Protein AF-A0A960BP51-F1 (afdb_monomer_lite)

Foldseek 3Di:
DDPPLAAAEEEFELQQDPPDPSVVVQVVSLVVHYHYDYHYPQAADPVGRPPDGHHPVSNVVSVVVSD

pLDDT: mean 95.34, std 4.56, range [70.81, 98.31]

Structure (mmCIF, N/CA/C/O backbone):
data_AF-A0A960BP51-F1
#
_entry.id   AF-A0A960BP51-F1
#
loop_
_atom_site.group_PDB
_atom_site.id
_atom_site.type_symbol
_atom_site.label_atom_id
_atom_site.label_alt_id
_atom_site.label_comp_id
_atom_site.label_asym_id
_atom_site.label_entity_id
_atom_site.label_seq_id
_atom_site.pdbx_PDB_ins_code
_atom_site.Cartn_x
_atom_site.Cartn_y
_atom_site.Cartn_z
_atom_site.occupancy
_atom_site.B_iso_or_equiv
_atom_site.auth_seq_id
_atom_site.auth_comp_id
_atom_site.auth_asym_id
_atom_site.auth_atom_id
_atom_site.pdbx_PDB_model_num
ATOM 1 N N . MET A 1 1 ? -0.740 5.595 20.161 1.00 70.81 1 MET A N 1
ATOM 2 C CA . MET A 1 1 ? -1.975 5.353 19.404 1.00 70.81 1 MET A CA 1
ATOM 3 C C . MET A 1 1 ? -2.364 6.635 18.707 1.00 70.81 1 MET A C 1
ATOM 5 O O . MET A 1 1 ? -2.281 7.695 19.323 1.00 70.81 1 MET A O 1
ATOM 9 N N . LEU A 1 2 ? -2.710 6.541 17.433 1.00 78.75 2 LEU A N 1
ATOM 10 C CA . LEU A 1 2 ? -3.292 7.631 16.662 1.00 78.75 2 LEU A CA 1
ATOM 11 C C . LEU A 1 2 ? -4.789 7.696 16.997 1.00 78.75 2 LEU A C 1
ATOM 13 O O . LEU A 1 2 ? -5.472 6.676 17.006 1.00 78.75 2 LEU A O 1
ATOM 17 N N . SER A 1 3 ? -5.317 8.879 17.297 1.00 86.81 3 SER A N 1
ATOM 18 C CA . SER A 1 3 ? -6.757 9.067 17.498 1.00 86.81 3 SER A CA 1
ATOM 19 C C . SER A 1 3 ? -7.452 9.373 16.166 1.00 86.81 3 SER A C 1
ATOM 21 O O . SER A 1 3 ? -6.887 10.023 15.291 1.00 86.81 3 SER A O 1
ATOM 23 N N . GLY A 1 4 ? -8.689 8.895 15.997 1.00 90.94 4 GLY A N 1
ATOM 24 C CA . GLY A 1 4 ? -9.545 9.234 14.848 1.00 90.94 4 GLY A CA 1
ATOM 25 C C . GLY A 1 4 ? -9.290 8.465 13.543 1.00 90.94 4 GLY A C 1
ATOM 26 O O . GLY A 1 4 ? -9.972 8.728 12.552 1.00 90.94 4 GLY A O 1
ATOM 27 N N . ILE A 1 5 ? -8.348 7.519 13.537 1.00 94.00 5 ILE A N 1
ATOM 28 C CA . ILE A 1 5 ? -7.957 6.718 12.362 1.00 94.00 5 ILE A CA 1
ATOM 29 C C . ILE A 1 5 ? -8.672 5.357 12.279 1.00 94.00 5 ILE A C 1
ATOM 31 O O . ILE A 1 5 ? -8.841 4.832 11.179 1.00 94.00 5 ILE A O 1
ATOM 35 N N . ALA A 1 6 ? -9.138 4.811 13.405 1.00 95.50 6 ALA A N 1
ATOM 36 C CA . ALA A 1 6 ? -9.860 3.540 13.433 1.00 95.50 6 ALA A CA 1
ATOM 37 C C . ALA A 1 6 ? -11.080 3.558 12.487 1.00 95.50 6 ALA A C 1
ATOM 39 O O . ALA A 1 6 ? -11.780 4.570 12.374 1.00 95.50 6 ALA A O 1
ATOM 40 N N . ASP A 1 7 ? -11.293 2.448 11.777 1.00 95.50 7 ASP A N 1
ATOM 41 C CA . ASP A 1 7 ? -12.359 2.207 10.791 1.00 95.50 7 ASP A CA 1
ATOM 42 C C . ASP A 1 7 ? -12.345 3.103 9.540 1.00 95.50 7 ASP A C 1
ATOM 44 O O . ASP A 1 7 ? -13.184 2.940 8.638 1.00 95.50 7 ASP A O 1
ATOM 48 N N . LYS A 1 8 ? -11.384 4.030 9.436 1.00 97.62 8 LYS A N 1
ATOM 49 C CA . LYS A 1 8 ? -11.182 4.857 8.242 1.00 97.62 8 LYS A CA 1
ATOM 50 C C . LYS A 1 8 ? -10.535 4.054 7.124 1.00 97.62 8 LYS A C 1
ATOM 52 O O . LYS A 1 8 ? -9.905 3.026 7.353 1.00 97.62 8 LYS A O 1
ATOM 57 N N . VAL A 1 9 ? -10.694 4.552 5.902 1.00 97.75 9 VAL A N 1
ATOM 58 C CA . VAL A 1 9 ? -9.998 4.033 4.723 1.00 97.75 9 VAL A CA 1
ATOM 59 C C . VAL A 1 9 ? -8.808 4.939 4.432 1.00 97.75 9 VAL A C 1
ATOM 61 O O . VAL A 1 9 ? -8.978 6.156 4.346 1.00 97.75 9 VAL A O 1
ATOM 64 N N . ALA A 1 10 ? -7.622 4.357 4.277 1.00 97.75 10 ALA A N 1
ATOM 65 C CA . ALA A 1 10 ? -6.405 5.069 3.910 1.00 97.75 10 ALA A CA 1
ATOM 66 C C . ALA A 1 10 ? -5.809 4.487 2.625 1.00 97.75 10 ALA A C 1
ATOM 68 O O . ALA A 1 10 ? -5.641 3.276 2.511 1.00 97.75 10 ALA A O 1
ATOM 69 N N . VAL A 1 11 ? -5.461 5.352 1.672 1.00 98.31 11 VAL A N 1
ATOM 70 C CA . VAL A 1 11 ? -4.723 4.970 0.461 1.00 98.31 11 VAL A CA 1
ATOM 71 C C . VAL A 1 11 ? -3.275 5.409 0.633 1.00 98.31 11 VAL A C 1
ATOM 73 O O . VAL A 1 11 ? -3.018 6.589 0.874 1.00 98.31 11 VAL A O 1
ATOM 76 N N . VAL A 1 12 ? -2.335 4.473 0.517 1.00 98.31 12 VAL A N 1
ATOM 77 C CA . VAL A 1 12 ? -0.900 4.744 0.660 1.00 98.31 12 VAL A CA 1
ATOM 78 C C . VAL A 1 12 ? -0.205 4.498 -0.671 1.00 98.31 12 VAL A C 1
ATOM 80 O O . VAL A 1 12 ? -0.153 3.371 -1.155 1.00 98.31 12 VAL A O 1
ATOM 83 N N . THR A 1 13 ? 0.339 5.561 -1.258 1.00 98.19 13 THR A N 1
ATOM 84 C CA . THR A 1 13 ? 1.120 5.502 -2.500 1.00 98.19 13 THR A CA 1
ATOM 85 C C . THR A 1 13 ? 2.591 5.189 -2.212 1.00 98.19 13 THR A C 1
ATOM 87 O O . THR A 1 13 ? 3.129 5.674 -1.216 1.00 98.19 13 THR A O 1
ATOM 90 N N . GLY A 1 14 ? 3.272 4.453 -3.092 1.00 97.31 14 GLY A N 1
ATOM 91 C CA . GLY A 1 14 ? 4.677 4.064 -2.898 1.00 97.31 14 GLY A CA 1
ATOM 92 C C . GLY A 1 14 ? 4.862 3.026 -1.783 1.00 97.31 14 GLY A C 1
ATOM 93 O O . GLY A 1 14 ? 5.834 3.083 -1.020 1.00 97.31 14 GLY A O 1
ATOM 94 N N . ALA A 1 15 ? 3.875 2.142 -1.616 1.00 98.12 15 ALA A N 1
ATOM 95 C CA . ALA A 1 15 ? 3.769 1.242 -0.472 1.00 98.12 15 ALA A CA 1
ATOM 96 C C . ALA A 1 15 ? 4.522 -0.090 -0.623 1.00 98.12 15 ALA A C 1
ATOM 98 O O . ALA A 1 15 ? 4.705 -0.773 0.381 1.00 98.12 15 ALA A O 1
ATOM 99 N N . ALA A 1 16 ? 4.956 -0.474 -1.826 1.00 97.94 16 ALA A N 1
ATOM 100 C CA . ALA A 1 16 ? 5.414 -1.844 -2.072 1.00 97.94 16 ALA A CA 1
ATOM 101 C C . ALA A 1 16 ? 6.863 -2.084 -1.622 1.00 97.94 16 ALA A C 1
ATOM 103 O O . ALA A 1 16 ? 7.182 -3.097 -0.997 1.00 97.94 16 ALA A O 1
ATOM 104 N N . ARG A 1 17 ? 7.762 -1.126 -1.888 1.00 96.81 17 ARG A N 1
ATOM 105 C CA . ARG A 1 17 ? 9.208 -1.345 -1.716 1.00 96.81 17 ARG A CA 1
ATOM 106 C C . ARG A 1 17 ? 9.555 -1.730 -0.255 1.00 96.81 17 ARG A C 1
ATOM 108 O O . ARG A 1 17 ? 9.263 -0.945 0.649 1.00 96.81 17 ARG A O 1
ATOM 115 N N . PRO A 1 18 ? 10.274 -2.846 0.003 1.00 95.12 18 PRO A N 1
ATOM 116 C CA . PRO A 1 18 ? 10.431 -3.427 1.350 1.00 95.12 18 PRO A CA 1
ATOM 117 C C . PRO A 1 18 ? 10.948 -2.504 2.460 1.00 95.12 18 PRO A C 1
ATOM 119 O O . PRO A 1 18 ? 10.609 -2.667 3.629 1.00 95.12 18 PRO A O 1
ATOM 122 N N . ARG A 1 19 ? 11.775 -1.512 2.114 1.00 94.44 19 ARG A N 1
ATOM 123 C CA . ARG A 1 19 ? 12.353 -0.550 3.070 1.00 94.44 19 ARG A CA 1
ATOM 124 C C . ARG A 1 19 ? 11.878 0.884 2.825 1.00 94.44 19 ARG A C 1
ATOM 126 O O . ARG A 1 19 ? 12.628 1.823 3.085 1.00 94.44 19 ARG A O 1
ATOM 133 N N . SER A 1 20 ? 10.685 1.069 2.254 1.00 96.12 20 SER A N 1
ATOM 134 C CA . SER A 1 20 ? 10.140 2.402 1.985 1.00 96.12 2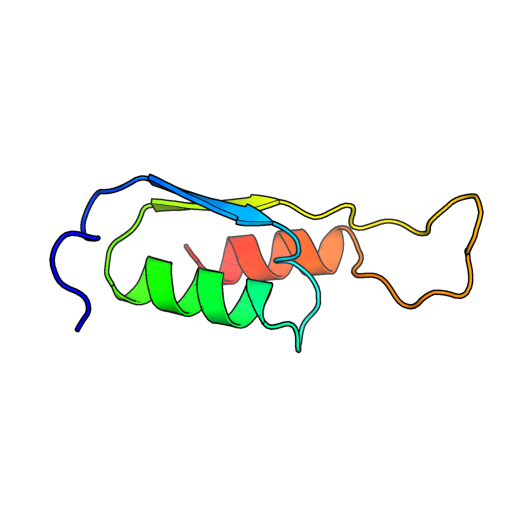0 SER A CA 1
ATOM 135 C C . SER A 1 20 ? 9.356 2.976 3.158 1.00 96.12 20 SER A C 1
ATOM 137 O O . SER A 1 20 ? 8.820 2.266 4.011 1.00 96.12 20 SER A O 1
ATOM 139 N N . ILE A 1 21 ? 9.252 4.306 3.149 1.00 98.25 21 ILE A N 1
ATOM 140 C CA . ILE A 1 21 ? 8.388 5.049 4.066 1.00 98.25 21 ILE A CA 1
ATOM 141 C C . ILE A 1 21 ? 6.925 4.655 3.838 1.00 98.25 21 ILE A C 1
ATOM 143 O O . ILE A 1 21 ? 6.220 4.415 4.808 1.00 98.25 21 ILE A O 1
ATOM 147 N N . GLY A 1 22 ? 6.487 4.503 2.582 1.00 98.06 22 GLY A N 1
ATOM 148 C CA . GLY A 1 22 ? 5.119 4.090 2.261 1.00 98.06 22 GLY A CA 1
ATOM 149 C C . GLY A 1 22 ? 4.744 2.747 2.892 1.00 98.06 22 GLY A C 1
ATOM 150 O O . GLY A 1 22 ? 3.702 2.655 3.537 1.00 98.06 22 GLY A O 1
ATOM 151 N N . ARG A 1 23 ? 5.620 1.733 2.814 1.00 98.25 23 ARG A N 1
ATOM 152 C CA . ARG A 1 23 ?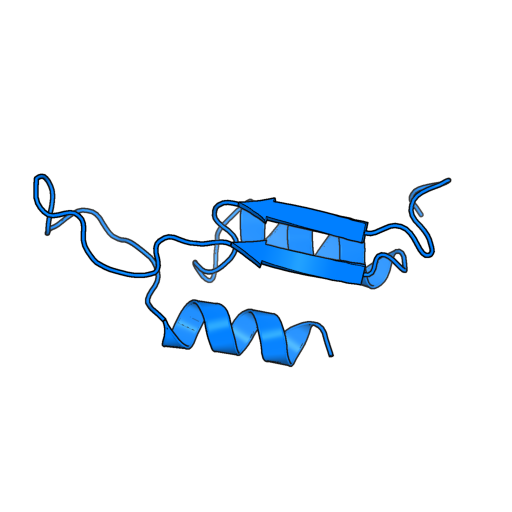 5.378 0.422 3.441 1.00 98.25 23 ARG A CA 1
ATOM 153 C C . ARG A 1 23 ? 5.258 0.534 4.961 1.00 98.25 23 ARG A C 1
ATOM 155 O O . ARG A 1 23 ? 4.327 0.001 5.563 1.00 98.25 23 ARG A O 1
ATOM 162 N N . ALA A 1 24 ? 6.165 1.287 5.587 1.00 98.31 24 ALA A N 1
ATOM 163 C CA . ALA A 1 24 ? 6.121 1.542 7.027 1.00 98.31 24 ALA A CA 1
ATOM 164 C C . ALA A 1 24 ? 4.844 2.296 7.447 1.00 98.31 24 ALA A C 1
ATOM 166 O O . ALA A 1 24 ? 4.237 1.973 8.470 1.00 98.31 24 ALA A O 1
ATOM 167 N N . THR A 1 25 ? 4.407 3.269 6.646 1.00 97.94 25 THR A N 1
ATOM 168 C CA . THR A 1 25 ? 3.164 4.014 6.856 1.00 97.94 25 THR A CA 1
ATOM 169 C C . THR A 1 25 ? 1.939 3.112 6.731 1.00 97.94 25 THR A C 1
ATOM 171 O O . THR A 1 25 ? 1.081 3.160 7.609 1.00 97.94 25 THR A O 1
ATOM 174 N N . ALA A 1 26 ? 1.868 2.260 5.704 1.00 98.25 26 ALA A N 1
ATOM 175 C CA . ALA A 1 26 ? 0.769 1.316 5.508 1.00 98.25 26 ALA A CA 1
ATOM 176 C C . ALA A 1 26 ? 0.612 0.382 6.719 1.00 98.25 26 ALA A C 1
ATOM 178 O O . ALA A 1 26 ? -0.467 0.315 7.312 1.00 98.25 26 ALA A O 1
ATOM 179 N N . ARG A 1 27 ? 1.721 -0.223 7.172 1.00 97.69 27 ARG A N 1
ATOM 180 C CA . ARG A 1 27 ? 1.760 -1.049 8.390 1.00 97.69 27 ARG A CA 1
ATOM 181 C C . ARG A 1 27 ? 1.292 -0.284 9.623 1.00 97.69 27 ARG A C 1
ATOM 183 O O . ARG A 1 27 ? 0.494 -0.797 10.403 1.00 97.69 27 ARG A O 1
ATOM 190 N N . ARG A 1 28 ? 1.759 0.956 9.811 1.00 97.00 28 ARG A N 1
ATOM 191 C CA . ARG A 1 28 ? 1.373 1.751 10.981 1.00 97.00 28 ARG A CA 1
ATOM 192 C C . ARG A 1 28 ? -0.114 2.103 10.980 1.00 97.00 28 ARG A C 1
ATOM 194 O O . ARG A 1 28 ? -0.728 2.043 12.036 1.00 97.00 28 ARG A O 1
ATOM 201 N N . LEU A 1 29 ? -0.683 2.473 9.834 1.00 97.31 29 LEU A N 1
ATOM 202 C CA . LEU A 1 29 ? -2.105 2.809 9.724 1.00 97.31 29 LEU A CA 1
ATOM 203 C C . LEU A 1 29 ? -2.994 1.584 9.966 1.00 97.31 29 LEU A C 1
ATOM 205 O O . LEU A 1 29 ? -3.968 1.687 10.709 1.00 97.31 29 LEU A O 1
ATOM 209 N N . ALA A 1 30 ? -2.628 0.427 9.407 1.00 97.00 30 ALA A N 1
ATOM 210 C CA . ALA A 1 30 ? -3.344 -0.825 9.639 1.00 97.00 30 ALA A CA 1
ATOM 211 C C . ALA A 1 30 ? -3.307 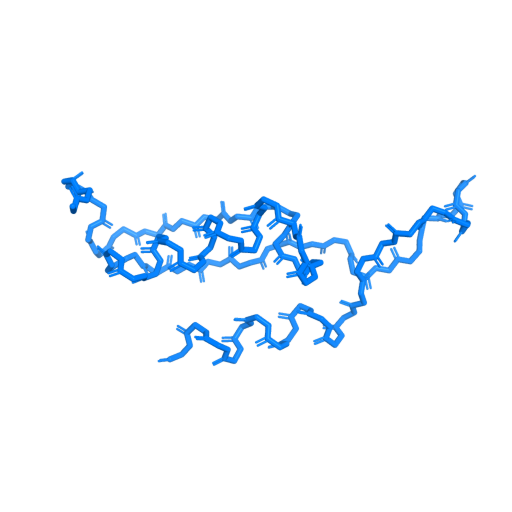-1.235 11.120 1.00 97.00 30 ALA A C 1
ATOM 213 O O . ALA A 1 30 ? -4.345 -1.529 11.706 1.00 97.00 30 ALA A O 1
ATOM 214 N N . ALA A 1 31 ? -2.138 -1.142 11.767 1.00 96.12 31 ALA A N 1
ATOM 215 C CA . ALA A 1 31 ? -1.984 -1.426 13.196 1.00 96.12 31 ALA A CA 1
ATOM 216 C C . ALA A 1 31 ? -2.809 -0.496 14.110 1.00 96.12 31 ALA A C 1
ATOM 218 O O . ALA A 1 31 ? -3.049 -0.825 15.269 1.00 96.12 31 ALA A O 1
ATOM 219 N N . GLU A 1 32 ? -3.239 0.664 13.609 1.00 96.56 32 GLU A N 1
ATOM 220 C CA . GLU A 1 32 ? -4.090 1.622 14.328 1.00 96.56 32 GLU A CA 1
ATOM 221 C C . GLU A 1 32 ? -5.582 1.475 13.940 1.00 96.56 32 GLU A C 1
ATOM 223 O O . GLU A 1 32 ? -6.414 2.292 14.338 1.00 96.56 32 GLU A O 1
ATOM 228 N N . GLY A 1 33 ? -5.936 0.429 13.180 1.00 95.94 33 GLY A N 1
ATOM 229 C CA . GLY A 1 33 ? -7.315 0.048 12.857 1.00 95.94 33 GLY A CA 1
ATOM 230 C C . GLY A 1 33 ? -7.877 0.639 11.562 1.00 95.94 33 GLY A C 1
ATOM 231 O O . GLY A 1 33 ? -9.091 0.598 11.357 1.00 95.94 33 GLY A O 1
ATOM 232 N N . ALA A 1 34 ? -7.045 1.215 10.690 1.00 97.69 34 ALA A N 1
ATOM 233 C CA . ALA A 1 34 ? -7.494 1.643 9.367 1.00 97.69 34 ALA A CA 1
ATOM 234 C C . ALA A 1 34 ? -7.615 0.461 8.395 1.00 97.69 34 ALA A C 1
ATOM 236 O O . ALA A 1 34 ? -6.817 -0.472 8.418 1.00 97.69 34 ALA A O 1
ATOM 237 N N . ARG A 1 35 ? -8.549 0.567 7.449 1.00 97.75 35 ARG A N 1
ATOM 238 C CA . ARG A 1 35 ? -8.570 -0.242 6.224 1.00 97.75 35 ARG A CA 1
ATOM 239 C C . ARG A 1 35 ? -7.623 0.395 5.213 1.00 97.75 35 ARG A C 1
ATOM 241 O O . ARG A 1 35 ? -7.867 1.516 4.766 1.00 97.75 35 ARG A O 1
ATOM 248 N N . VAL A 1 36 ? -6.538 -0.289 4.874 1.00 98.19 36 VAL A N 1
ATOM 249 C CA . VAL A 1 36 ? -5.460 0.280 4.057 1.00 98.19 36 VAL A CA 1
ATOM 250 C C . VAL A 1 36 ? -5.491 -0.296 2.644 1.00 98.19 36 VAL A C 1
ATOM 252 O O . VAL A 1 36 ? -5.547 -1.507 2.466 1.00 98.19 36 VAL A O 1
ATOM 255 N N . ALA A 1 37 ? -5.433 0.578 1.641 1.00 98.12 37 ALA A N 1
ATOM 256 C CA . ALA A 1 37 ? -5.175 0.218 0.253 1.00 98.12 37 ALA A CA 1
ATOM 257 C C . ALA A 1 37 ? -3.753 0.654 -0.128 1.00 98.12 37 ALA A C 1
ATOM 259 O O . ALA A 1 37 ? -3.403 1.833 -0.008 1.00 98.12 37 ALA A O 1
ATOM 260 N N . CYS A 1 38 ? -2.943 -0.293 -0.592 1.00 98.31 38 CYS A N 1
ATOM 261 C CA . CYS A 1 38 ? -1.586 -0.045 -1.068 1.00 98.31 38 CYS A CA 1
ATOM 262 C C . CYS A 1 38 ? -1.603 0.241 -2.574 1.00 98.31 38 CYS A C 1
ATOM 264 O O . CYS A 1 38 ? -2.194 -0.514 -3.343 1.00 98.31 38 CYS A O 1
ATOM 266 N N . LEU A 1 39 ? -0.947 1.324 -2.991 1.00 98.06 39 LEU A N 1
ATOM 267 C CA . LEU A 1 39 ? -0.760 1.685 -4.393 1.00 98.06 39 LEU A CA 1
ATOM 268 C C . LEU A 1 39 ? 0.731 1.843 -4.678 1.00 98.06 39 LEU A C 1
ATOM 270 O O . LEU A 1 3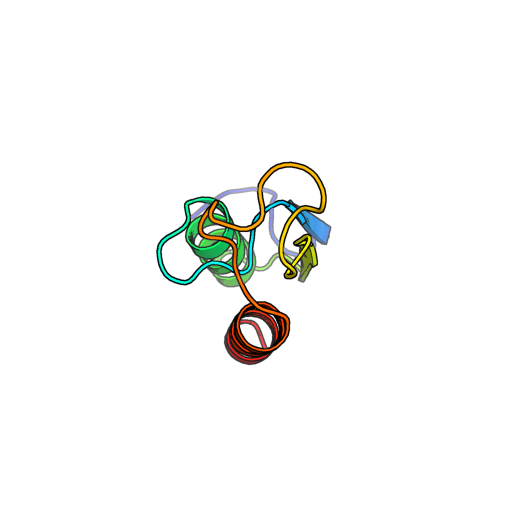9 ? 1.431 2.587 -3.991 1.00 98.06 39 LEU A O 1
ATOM 274 N N . ASP A 1 40 ? 1.216 1.188 -5.721 1.00 97.12 40 ASP A N 1
ATOM 275 C CA . ASP A 1 40 ? 2.575 1.350 -6.221 1.00 97.12 40 ASP A CA 1
ATOM 276 C C . ASP A 1 40 ? 2.580 1.121 -7.734 1.00 97.12 40 ASP A C 1
ATOM 278 O O . ASP A 1 40 ? 1.660 0.515 -8.282 1.00 97.12 40 ASP A O 1
ATOM 282 N N . ILE A 1 41 ? 3.600 1.633 -8.414 1.00 95.44 41 ILE A N 1
ATOM 283 C CA . ILE A 1 41 ? 3.786 1.393 -9.846 1.00 95.44 41 ILE A CA 1
ATOM 284 C C . ILE A 1 41 ? 4.261 -0.041 -10.062 1.00 95.44 41 ILE A C 1
ATOM 286 O O . ILE A 1 41 ? 3.848 -0.663 -11.038 1.00 95.44 41 ILE A O 1
ATOM 290 N N . ALA A 1 42 ? 5.070 -0.564 -9.129 1.00 95.38 42 ALA A N 1
ATOM 291 C CA . ALA A 1 42 ? 5.428 -1.981 -9.043 1.00 95.38 42 ALA A CA 1
ATOM 292 C C . ALA A 1 42 ? 6.017 -2.583 -10.343 1.00 95.38 42 ALA A C 1
ATOM 294 O O . ALA A 1 42 ? 5.946 -3.789 -10.587 1.00 95.38 42 ALA A O 1
ATOM 295 N N . ARG A 1 43 ? 6.586 -1.729 -11.203 1.00 94.50 43 ARG A N 1
ATOM 296 C CA . ARG A 1 43 ? 7.221 -2.082 -12.477 1.00 94.50 43 ARG A CA 1
ATOM 297 C C . ARG A 1 43 ? 8.271 -1.032 -12.858 1.00 94.50 43 ARG A C 1
ATOM 299 O O . ARG A 1 43 ? 8.126 0.119 -12.437 1.00 94.50 43 ARG A O 1
ATOM 306 N N . PRO A 1 44 ? 9.295 -1.390 -13.656 1.00 92.69 44 PRO A N 1
ATOM 307 C CA . PRO A 1 44 ? 10.296 -0.438 -14.138 1.00 92.69 44 PRO A CA 1
ATOM 308 C C . PRO A 1 44 ? 9.676 0.749 -14.883 1.00 92.69 44 PRO A C 1
ATOM 310 O O . PRO A 1 44 ? 8.649 0.604 -15.551 1.00 92.69 44 PRO A O 1
ATOM 313 N N . TYR A 1 45 ? 10.314 1.915 -14.779 1.00 91.56 45 TYR A N 1
ATOM 314 C CA . TYR A 1 45 ? 9.965 3.084 -15.584 1.00 91.56 45 TYR A CA 1
ATOM 315 C C . TYR A 1 45 ? 10.511 2.944 -17.003 1.00 91.56 45 TYR A C 1
ATOM 317 O O . TYR A 1 45 ? 11.643 2.500 -17.178 1.00 91.56 45 TYR A O 1
ATOM 325 N N . ASP A 1 46 ? 9.746 3.408 -17.992 1.00 92.56 46 ASP A N 1
ATOM 326 C CA . ASP A 1 46 ? 10.166 3.367 -19.39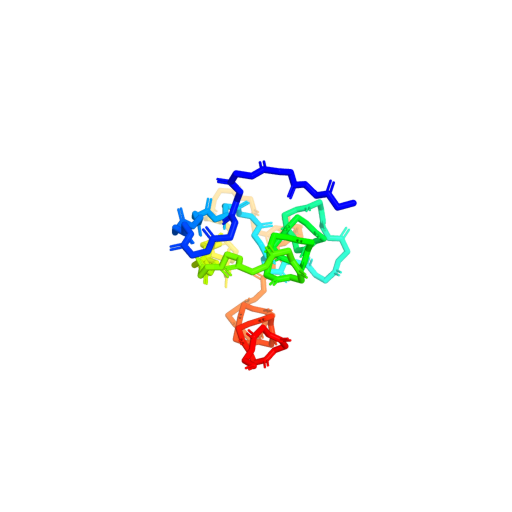8 1.00 92.56 46 ASP A CA 1
ATOM 327 C C . ASP A 1 46 ? 11.391 4.272 -19.645 1.00 92.56 46 ASP A C 1
ATOM 329 O O . ASP A 1 46 ? 12.350 3.859 -20.293 1.00 92.56 46 ASP A O 1
ATOM 333 N N . ASP A 1 47 ? 11.401 5.476 -19.058 1.00 95.75 47 ASP A N 1
ATOM 334 C CA . ASP A 1 47 ? 12.479 6.463 -19.241 1.00 95.75 47 ASP A CA 1
ATOM 335 C C . ASP A 1 47 ? 13.711 6.210 -18.347 1.00 95.75 47 ASP A C 1
ATOM 337 O O . ASP A 1 47 ? 14.799 6.719 -18.619 1.00 95.75 47 ASP A O 1
ATOM 341 N N . PHE A 1 48 ? 13.553 5.437 -17.264 1.00 93.25 48 PHE A N 1
ATOM 342 C CA . PHE A 1 48 ? 14.594 5.198 -16.254 1.00 93.25 48 PHE A CA 1
ATOM 343 C C . PHE A 1 48 ? 14.579 3.739 -15.765 1.00 93.25 48 PHE A C 1
ATOM 345 O O . PHE A 1 48 ? 14.267 3.486 -14.595 1.00 93.25 48 PHE A O 1
ATOM 352 N N . PRO A 1 49 ? 14.919 2.767 -16.629 1.00 89.69 49 PRO A N 1
ATOM 353 C CA . PRO A 1 49 ? 14.783 1.342 -16.319 1.00 89.69 49 PRO A CA 1
ATOM 354 C C . PRO A 1 49 ? 15.692 0.877 -15.172 1.00 89.69 49 PRO A C 1
ATOM 356 O O . PRO A 1 49 ? 15.338 -0.050 -14.448 1.00 89.69 49 PRO A O 1
ATOM 359 N N . ASP A 1 50 ? 16.828 1.550 -14.962 1.00 93.06 50 ASP A N 1
ATOM 360 C CA . ASP A 1 50 ? 17.788 1.228 -13.897 1.00 93.06 50 ASP A CA 1
ATOM 361 C C . ASP A 1 50 ? 17.398 1.814 -12.530 1.00 93.06 50 ASP A C 1
ATOM 363 O O . ASP A 1 50 ? 18.048 1.545 -11.513 1.00 93.06 50 ASP A O 1
ATOM 367 N N . TYR A 1 51 ? 16.349 2.641 -12.470 1.00 90.94 51 TYR A N 1
ATOM 368 C CA . TYR A 1 51 ? 15.868 3.156 -11.198 1.00 90.94 51 TYR A CA 1
ATOM 369 C C . TYR A 1 51 ? 15.230 2.018 -10.401 1.00 90.94 51 TYR A C 1
ATOM 371 O O . TYR A 1 51 ? 14.226 1.435 -10.803 1.00 90.94 51 TYR A O 1
ATOM 379 N N . ALA A 1 52 ? 15.802 1.718 -9.236 1.00 89.31 52 ALA A N 1
ATOM 380 C CA . ALA A 1 52 ? 15.308 0.647 -8.383 1.00 89.31 52 ALA A CA 1
ATOM 381 C C . ALA A 1 52 ? 13.885 0.947 -7.874 1.00 89.31 52 ALA A C 1
ATOM 383 O O . ALA A 1 52 ? 13.683 1.789 -6.993 1.00 89.31 52 ALA A O 1
ATOM 384 N N . VAL A 1 53 ? 12.918 0.203 -8.400 1.00 93.38 53 VAL A N 1
ATOM 385 C CA . VAL A 1 53 ? 11.499 0.213 -8.023 1.00 93.38 53 VAL A CA 1
ATOM 386 C C . VAL A 1 53 ? 11.118 -1.084 -7.307 1.00 93.38 53 VAL A C 1
ATOM 388 O O . VAL A 1 53 ? 11.906 -2.026 -7.256 1.00 93.38 53 VAL A O 1
ATOM 391 N N . ALA A 1 54 ? 9.924 -1.112 -6.718 1.00 96.38 54 ALA A N 1
ATOM 392 C CA . ALA A 1 54 ? 9.317 -2.349 -6.237 1.00 96.38 54 ALA A CA 1
ATOM 393 C C . ALA A 1 54 ? 8.779 -3.194 -7.403 1.00 96.38 54 ALA A C 1
ATOM 395 O O . ALA A 1 54 ? 8.531 -2.663 -8.489 1.00 96.38 54 ALA A O 1
ATOM 396 N N . THR A 1 55 ? 8.558 -4.482 -7.161 1.00 96.81 55 THR A N 1
ATOM 397 C CA . THR A 1 55 ? 7.857 -5.398 -8.074 1.00 96.81 55 THR A CA 1
ATOM 398 C C . THR A 1 55 ? 6.376 -5.539 -7.710 1.00 96.81 55 THR A C 1
ATOM 400 O O . THR A 1 55 ? 5.926 -5.063 -6.666 1.00 96.81 55 THR A O 1
ATOM 403 N N . ALA A 1 56 ? 5.603 -6.209 -8.571 1.00 97.19 56 ALA A N 1
ATOM 404 C CA . ALA A 1 56 ? 4.237 -6.622 -8.247 1.00 97.19 56 ALA A CA 1
ATOM 405 C C . ALA A 1 56 ? 4.215 -7.581 -7.044 1.00 97.19 56 ALA A C 1
ATOM 407 O O . ALA A 1 56 ? 3.400 -7.401 -6.146 1.00 97.19 56 ALA A O 1
ATOM 408 N N . ASP A 1 57 ? 5.175 -8.506 -6.969 1.00 98.00 57 ASP A N 1
ATOM 409 C CA . ASP A 1 57 ? 5.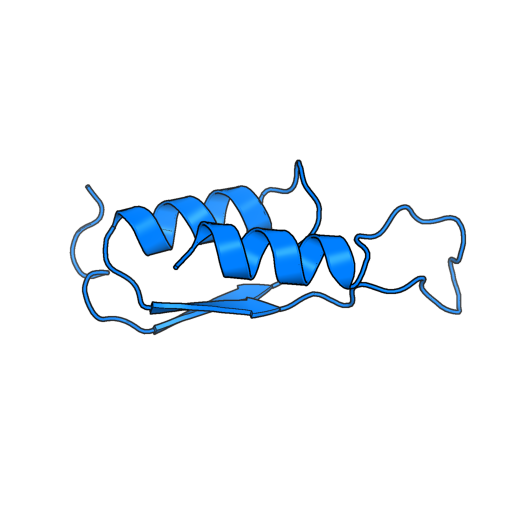310 -9.433 -5.841 1.00 98.00 57 ASP A CA 1
ATOM 410 C C . ASP A 1 57 ? 5.565 -8.692 -4.517 1.00 98.00 57 ASP A C 1
ATOM 412 O O . ASP A 1 57 ? 4.982 -9.045 -3.496 1.00 98.00 57 ASP A O 1
ATOM 416 N N . ASP A 1 58 ? 6.374 -7.622 -4.526 1.00 97.94 58 ASP A N 1
ATOM 417 C CA . ASP A 1 58 ? 6.582 -6.775 -3.341 1.00 97.94 58 ASP A CA 1
ATOM 418 C C . ASP A 1 58 ? 5.270 -6.107 -2.878 1.00 97.94 58 ASP A C 1
ATOM 420 O O . ASP A 1 58 ? 5.067 -5.881 -1.680 1.00 97.94 58 ASP A O 1
ATOM 424 N N . LEU A 1 59 ? 4.393 -5.740 -3.824 1.00 98.06 59 LEU A N 1
ATOM 425 C CA . LEU A 1 59 ? 3.090 -5.136 -3.535 1.00 98.06 59 LEU A CA 1
ATOM 426 C C . LEU A 1 59 ? 2.116 -6.172 -2.960 1.00 98.06 59 LEU A C 1
ATOM 428 O O . LEU A 1 59 ? 1.428 -5.877 -1.983 1.00 98.06 59 LEU A O 1
ATOM 432 N N . ASP A 1 60 ? 2.079 -7.375 -3.526 1.00 97.88 60 ASP A N 1
ATOM 433 C CA . ASP A 1 60 ? 1.258 -8.469 -3.009 1.00 97.88 60 ASP A CA 1
ATOM 434 C C . ASP A 1 60 ? 1.727 -8.893 -1.610 1.00 97.88 60 ASP A C 1
ATOM 436 O O . ASP A 1 60 ? 0.904 -9.081 -0.715 1.00 97.88 60 ASP A O 1
ATOM 440 N N . GLU A 1 61 ? 3.041 -8.939 -1.369 1.00 98.25 61 GLU A N 1
ATOM 441 C CA . GLU A 1 61 ? 3.618 -9.264 -0.061 1.00 98.25 61 GLU A CA 1
ATOM 442 C C . GLU A 1 61 ? 3.125 -8.305 1.035 1.00 98.25 61 GLU A C 1
ATOM 444 O O . GLU A 1 61 ? 2.672 -8.757 2.086 1.00 98.25 61 GLU A O 1
ATOM 449 N N . ILE A 1 62 ? 3.150 -6.984 0.805 1.00 97.75 62 ILE A N 1
ATOM 450 C CA . ILE A 1 62 ? 2.608 -6.042 1.799 1.00 97.75 62 ILE A CA 1
ATOM 451 C C . ILE A 1 62 ? 1.092 -6.198 1.954 1.00 97.75 62 ILE A C 1
ATOM 453 O O . ILE A 1 62 ? 0.592 -6.053 3.061 1.00 97.75 62 ILE A O 1
ATOM 457 N N . VAL A 1 63 ? 0.336 -6.508 0.899 1.00 96.69 63 VAL A N 1
ATOM 458 C CA . VAL A 1 63 ? -1.110 -6.750 1.037 1.00 96.69 63 VAL A CA 1
ATOM 459 C C . VAL A 1 63 ? -1.380 -7.960 1.934 1.00 96.69 63 VAL A C 1
ATOM 461 O O . VAL A 1 63 ? -2.263 -7.881 2.787 1.00 96.69 63 VAL A O 1
ATOM 464 N N . GLU A 1 64 ? -0.614 -9.041 1.788 1.00 97.50 64 GLU A N 1
ATOM 465 C CA . GLU A 1 64 ? -0.709 -10.219 2.658 1.00 97.50 64 GLU A CA 1
ATOM 466 C C . GLU A 1 64 ? -0.327 -9.903 4.111 1.00 97.50 64 GLU A C 1
ATOM 468 O O . GLU A 1 64 ? -0.999 -10.359 5.032 1.00 97.50 64 GLU A O 1
ATOM 473 N N . GLU A 1 65 ? 0.692 -9.072 4.341 1.00 96.19 65 GLU A N 1
ATOM 474 C CA . GLU A 1 65 ? 1.095 -8.643 5.690 1.00 96.19 65 GLU A CA 1
ATOM 475 C C . GLU A 1 65 ? 0.039 -7.806 6.434 1.00 96.19 65 GLU A C 1
ATOM 477 O O . GLU A 1 65 ? 0.107 -7.701 7.660 1.00 96.19 65 GLU A O 1
ATOM 482 N N . LEU A 1 66 ? -0.873 -7.146 5.711 1.00 96.06 66 LEU A N 1
ATOM 483 C CA . LEU A 1 66 ? -1.907 -6.277 6.288 1.00 96.06 66 LEU A CA 1
ATOM 484 C C . LEU A 1 66 ? -3.260 -6.980 6.491 1.00 96.06 66 LEU A C 1
ATOM 486 O O . LEU A 1 66 ? -4.203 -6.319 6.937 1.00 96.06 66 LEU A O 1
ATOM 490 N N . ARG A 1 67 ? -3.374 -8.268 6.143 1.00 87.81 67 ARG A N 1
ATOM 491 C CA . ARG A 1 67 ? -4.559 -9.091 6.441 1.00 87.81 67 ARG A CA 1
ATOM 492 C C . ARG A 1 67 ? -4.598 -9.510 7.906 1.00 87.81 67 ARG A C 1
ATOM 494 O O . ARG A 1 67 ? -5.727 -9.535 8.444 1.00 87.81 67 ARG A O 1
#

Radius of gyration: 12.82 Å; chains: 1; bounding box: 30×20×39 Å

Sequence (67 aa):
MLSGIADKVAVVTGAARPRSIGRATARRLAAEGARVACLDIARPYDDFPDYAVATADDLDEIVEELR

Secondary structure (DSSP, 8-state):
--SS-TT-EEEEES--STT-HHHHHHHHHHHTT-EEEEE---S--SS-TTS----HHHHHHHHHHT-